Protein AF-A0A0V1F3P8-F1 (afdb_monomer_lite)

Structure (mmCIF, N/CA/C/O backbone):
data_AF-A0A0V1F3P8-F1
#
_entry.id   AF-A0A0V1F3P8-F1
#
loop_
_atom_site.group_PDB
_atom_site.id
_atom_site.type_symbol
_atom_site.label_atom_id
_atom_site.label_alt_id
_atom_site.label_comp_id
_atom_site.label_asym_id
_atom_site.label_entity_id
_atom_site.label_seq_id
_atom_site.pdbx_PDB_ins_code
_atom_site.Cartn_x
_atom_site.Cartn_y
_atom_site.Cartn_z
_atom_site.occupancy
_atom_site.B_iso_or_equiv
_atom_site.auth_seq_id
_atom_site.auth_comp_id
_atom_site.auth_asym_id
_atom_site.auth_atom_id
_atom_site.pdbx_PDB_model_num
ATOM 1 N N . LEU A 1 1 ? 4.334 -0.032 -13.992 1.00 56.19 1 LEU A N 1
ATOM 2 C CA . LEU A 1 1 ? 4.834 -0.187 -15.377 1.00 56.19 1 LEU A CA 1
ATOM 3 C C . LEU A 1 1 ? 5.560 1.043 -15.912 1.00 56.19 1 LEU A C 1
ATOM 5 O O . LEU A 1 1 ? 6.771 0.978 -15.946 1.00 56.19 1 LEU A O 1
ATOM 9 N N . LYS A 1 2 ? 4.927 2.174 -16.281 1.00 52.03 2 LYS A N 1
ATOM 10 C CA . LYS A 1 2 ? 5.682 3.336 -16.829 1.00 52.03 2 LYS A CA 1
ATOM 11 C C . LYS A 1 2 ? 6.834 3.806 -15.919 1.00 52.03 2 LYS A C 1
ATOM 13 O O . LYS A 1 2 ? 7.943 3.996 -16.403 1.00 52.03 2 LYS A O 1
ATOM 18 N N . ALA A 1 3 ? 6.592 3.886 -14.608 1.00 60.97 3 ALA A N 1
ATOM 19 C CA . ALA A 1 3 ? 7.618 4.207 -13.609 1.00 60.97 3 ALA A CA 1
ATOM 20 C C . ALA A 1 3 ? 8.679 3.099 -13.412 1.00 60.97 3 ALA A C 1
ATOM 22 O O . ALA A 1 3 ? 9.812 3.401 -13.066 1.00 60.97 3 ALA A O 1
ATOM 23 N N . GLU A 1 4 ? 8.333 1.831 -13.659 1.00 58.81 4 GLU A N 1
ATOM 24 C CA . GLU A 1 4 ? 9.258 0.683 -13.555 1.00 58.81 4 GLU A CA 1
ATOM 25 C C . GLU A 1 4 ? 10.113 0.521 -14.826 1.00 58.81 4 GLU A C 1
ATOM 27 O O . GLU A 1 4 ? 11.232 0.028 -14.765 1.00 58.81 4 GLU A O 1
ATOM 32 N N . LEU A 1 5 ? 9.585 0.934 -15.983 1.00 68.06 5 LEU A N 1
ATOM 33 C CA . LEU A 1 5 ? 10.254 0.863 -17.283 1.00 68.06 5 LEU A CA 1
ATOM 34 C C . LEU A 1 5 ? 11.214 2.042 -17.512 1.00 68.06 5 LEU A C 1
ATOM 36 O O . LEU A 1 5 ? 12.102 1.936 -18.355 1.00 68.06 5 LEU A O 1
ATOM 40 N N . GLY A 1 6 ? 11.016 3.167 -16.809 1.00 65.88 6 GLY A N 1
ATOM 41 C CA . GLY A 1 6 ? 11.900 4.340 -16.844 1.00 65.88 6 GLY A CA 1
ATOM 42 C C . GLY A 1 6 ? 12.064 5.002 -18.220 1.00 65.88 6 GLY A C 1
ATOM 43 O O . GLY A 1 6 ? 13.005 5.764 -18.418 1.00 65.88 6 GLY A O 1
ATOM 44 N N . MET A 1 7 ? 11.190 4.708 -19.190 1.00 69.31 7 MET A N 1
ATOM 45 C CA . MET A 1 7 ? 11.310 5.177 -20.574 1.00 69.31 7 MET A CA 1
ATOM 46 C C . MET A 1 7 ? 10.036 5.865 -21.055 1.00 69.31 7 MET A C 1
ATOM 48 O O . MET A 1 7 ? 8.941 5.316 -20.934 1.00 69.31 7 MET A O 1
ATOM 52 N N . ALA A 1 8 ? 10.202 7.041 -21.670 1.00 70.94 8 ALA A N 1
ATOM 53 C CA . ALA A 1 8 ? 9.113 7.791 -22.295 1.00 70.94 8 ALA A CA 1
ATOM 54 C C . ALA A 1 8 ? 8.572 7.088 -23.557 1.00 70.94 8 ALA A C 1
ATOM 56 O O . ALA A 1 8 ? 7.360 7.020 -23.745 1.00 70.94 8 ALA A O 1
ATOM 57 N N . HIS A 1 9 ? 9.465 6.504 -24.371 1.00 70.62 9 HIS A N 1
ATOM 58 C CA . HIS A 1 9 ? 9.130 5.792 -25.613 1.00 70.62 9 HIS A CA 1
ATOM 59 C C . HIS A 1 9 ? 10.039 4.564 -25.817 1.00 70.62 9 HIS A C 1
ATOM 61 O O . HIS A 1 9 ? 11.063 4.652 -26.500 1.00 70.62 9 HIS A O 1
ATOM 67 N N . PRO A 1 10 ? 9.732 3.412 -25.197 1.00 71.38 10 PRO A N 1
ATOM 68 C CA . PRO A 1 10 ? 10.501 2.196 -25.421 1.00 71.38 10 PRO A CA 1
ATOM 69 C C . PRO A 1 10 ? 10.233 1.640 -26.826 1.00 71.38 10 PRO A C 1
ATOM 71 O O . PRO A 1 10 ? 9.095 1.619 -27.294 1.00 71.38 10 PRO A O 1
ATOM 74 N N . THR A 1 11 ? 11.273 1.129 -27.485 1.00 85.31 11 THR A N 1
ATOM 75 C CA . THR A 1 11 ? 11.076 0.239 -28.637 1.00 85.31 11 THR A CA 1
ATOM 76 C C . THR A 1 11 ? 10.406 -1.055 -28.168 1.00 85.31 11 THR A C 1
ATOM 78 O O . THR A 1 11 ? 10.507 -1.413 -26.993 1.00 85.31 11 THR A O 1
ATOM 81 N N . ILE A 1 12 ? 9.761 -1.789 -29.079 1.00 86.44 12 ILE A N 1
ATOM 82 C CA . ILE A 1 12 ? 9.104 -3.072 -28.759 1.00 86.44 12 ILE A CA 1
ATOM 83 C C . ILE A 1 12 ? 10.077 -4.023 -28.044 1.00 86.44 12 ILE A C 1
ATOM 85 O O . ILE A 1 12 ? 9.735 -4.601 -27.018 1.00 86.44 12 ILE A O 1
ATOM 89 N N . TRP A 1 13 ? 11.321 -4.106 -28.51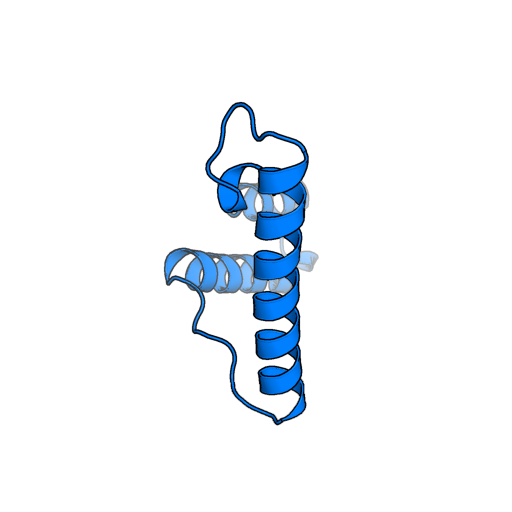6 1.00 87.62 13 TRP A N 1
ATOM 90 C CA . TRP A 1 13 ? 12.363 -4.922 -27.889 1.00 87.62 13 TRP A CA 1
ATOM 91 C C . TRP A 1 13 ? 12.691 -4.485 -26.460 1.00 87.62 13 TRP A C 1
ATOM 93 O O . TRP A 1 13 ? 12.658 -5.301 -25.543 1.00 87.62 13 TRP A O 1
ATOM 103 N N . LYS A 1 14 ? 12.910 -3.182 -26.238 1.00 84.75 14 LYS A N 1
ATOM 104 C CA . LYS A 1 14 ? 13.157 -2.644 -24.893 1.00 84.75 14 LYS A CA 1
ATOM 105 C C . LYS A 1 14 ? 11.966 -2.852 -23.957 1.00 84.75 14 LYS A C 1
ATOM 107 O O . LYS A 1 14 ? 12.161 -3.047 -22.762 1.00 84.75 14 LYS A O 1
ATOM 112 N N . LEU A 1 15 ? 10.741 -2.814 -24.482 1.00 85.44 15 LEU A N 1
ATOM 113 C CA . LEU A 1 15 ? 9.542 -3.124 -23.711 1.00 85.44 15 LEU A CA 1
ATOM 114 C C . LEU A 1 15 ? 9.532 -4.597 -23.280 1.00 85.44 15 LEU A C 1
ATOM 116 O O . LEU A 1 15 ? 9.342 -4.866 -22.097 1.00 85.44 15 LEU A O 1
ATOM 120 N N . ILE A 1 16 ? 9.776 -5.530 -24.207 1.00 90.19 16 ILE A N 1
ATOM 121 C CA . ILE A 1 16 ? 9.827 -6.974 -23.923 1.00 90.19 16 ILE A CA 1
ATOM 122 C C . ILE A 1 16 ? 10.889 -7.280 -22.862 1.00 90.19 16 ILE A C 1
ATOM 124 O O . ILE A 1 16 ? 10.602 -7.970 -21.884 1.00 90.19 16 ILE A O 1
ATOM 128 N N . ASP A 1 17 ? 12.098 -6.742 -23.015 1.00 90.25 17 ASP A N 1
ATOM 129 C CA . ASP A 1 17 ? 13.194 -7.000 -22.078 1.00 90.25 17 ASP A CA 1
ATOM 130 C C . ASP A 1 17 ? 12.889 -6.468 -20.681 1.00 90.25 17 ASP A C 1
ATOM 132 O O . ASP A 1 17 ? 13.119 -7.144 -19.676 1.00 90.25 17 ASP A O 1
ATOM 136 N N . SER A 1 18 ? 12.330 -5.264 -20.594 1.00 88.00 18 SER A N 1
ATOM 137 C CA . SER A 1 18 ? 11.967 -4.692 -19.306 1.00 88.00 18 SER A CA 1
ATOM 138 C C . SER A 1 18 ? 10.792 -5.424 -18.651 1.00 88.00 18 SER A C 1
ATOM 140 O O . SER A 1 18 ? 10.797 -5.597 -17.435 1.00 88.00 18 SER A O 1
ATOM 142 N N . LEU A 1 19 ? 9.822 -5.922 -19.427 1.00 90.50 19 LEU A N 1
ATOM 143 C CA . LEU A 1 19 ? 8.755 -6.783 -18.908 1.00 90.50 19 LEU A CA 1
ATOM 144 C C . LEU A 1 19 ? 9.317 -8.077 -18.316 1.00 90.50 19 LEU A C 1
ATOM 146 O O . LEU A 1 19 ? 8.966 -8.423 -17.191 1.00 90.50 19 LEU A O 1
ATOM 150 N N . ARG A 1 20 ? 10.241 -8.743 -19.021 1.00 94.12 20 ARG A N 1
ATOM 151 C CA . ARG A 1 20 ? 10.918 -9.952 -18.523 1.00 94.12 20 ARG A CA 1
ATOM 152 C C . ARG A 1 20 ? 11.651 -9.694 -17.209 1.00 94.12 20 ARG A C 1
ATOM 154 O O . ARG A 1 20 ? 11.548 -10.496 -16.287 1.00 94.12 20 ARG A O 1
ATOM 161 N N . LYS A 1 21 ? 12.348 -8.559 -17.093 1.00 92.25 21 LYS A N 1
ATOM 162 C CA . LYS A 1 21 ? 13.034 -8.162 -15.851 1.00 92.25 21 LYS A CA 1
ATOM 163 C C . LYS A 1 21 ? 12.062 -7.950 -14.693 1.00 92.25 21 LYS A C 1
ATOM 165 O O . LYS A 1 21 ? 12.306 -8.452 -13.599 1.00 92.25 21 LYS A O 1
ATOM 170 N N . VAL A 1 22 ? 10.965 -7.225 -14.928 1.00 91.62 22 VAL A N 1
ATOM 171 C CA . VAL A 1 22 ? 9.934 -6.987 -13.905 1.00 91.62 22 VAL A CA 1
ATOM 172 C C . VAL A 1 22 ? 9.283 -8.300 -13.477 1.00 91.62 22 VAL A C 1
ATOM 174 O O . VAL A 1 22 ? 9.086 -8.508 -12.283 1.00 91.62 22 VAL A O 1
ATOM 177 N N . GLN A 1 23 ? 8.983 -9.189 -14.425 1.00 94.50 23 GLN A N 1
ATOM 178 C CA . GLN A 1 23 ? 8.415 -10.502 -14.135 1.00 94.50 23 GLN A CA 1
ATOM 179 C C . GLN A 1 23 ? 9.366 -11.338 -13.274 1.00 94.50 23 GLN A C 1
ATOM 181 O O . GLN A 1 23 ? 8.992 -11.721 -12.174 1.00 94.50 23 GLN A O 1
ATOM 186 N N . HIS A 1 24 ? 10.623 -11.500 -13.693 1.00 95.19 24 HIS A N 1
ATOM 187 C CA . HIS A 1 24 ? 11.614 -12.263 -12.932 1.00 95.19 24 HIS A CA 1
ATOM 188 C C . HIS A 1 24 ? 11.808 -11.727 -11.503 1.00 95.19 24 HIS A C 1
ATOM 190 O O . HIS A 1 24 ? 11.921 -12.496 -10.552 1.00 95.19 24 HIS A O 1
ATOM 196 N N . ALA A 1 25 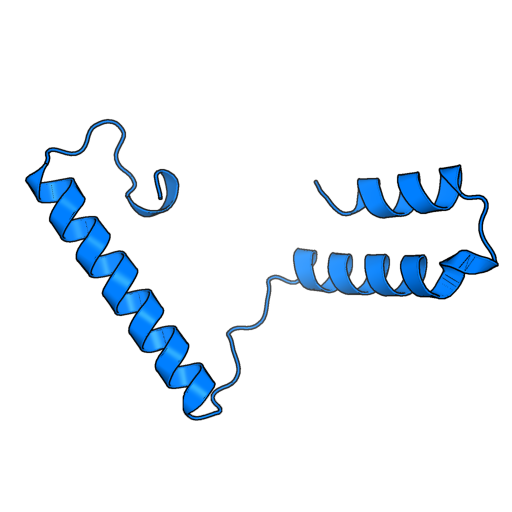? 11.845 -10.402 -11.324 1.00 92.12 25 ALA A N 1
ATOM 197 C CA . ALA A 1 25 ? 11.966 -9.800 -9.997 1.00 92.12 25 ALA A CA 1
ATOM 198 C C . ALA A 1 25 ? 10.750 -10.098 -9.101 1.00 92.12 25 ALA A C 1
ATOM 200 O O . ALA A 1 25 ? 10.910 -10.310 -7.899 1.00 92.12 25 ALA A O 1
ATOM 201 N N . ARG A 1 26 ? 9.542 -10.120 -9.677 1.00 91.81 26 ARG A N 1
ATOM 202 C CA . ARG A 1 26 ? 8.306 -10.449 -8.955 1.00 91.81 26 ARG A CA 1
ATOM 203 C C . ARG A 1 26 ? 8.224 -11.928 -8.610 1.00 91.81 26 ARG A C 1
ATOM 205 O O . ARG A 1 26 ? 7.858 -12.232 -7.482 1.00 91.81 26 ARG A O 1
ATOM 212 N N . ASP A 1 27 ? 8.608 -12.802 -9.533 1.00 96.19 27 ASP A N 1
ATOM 213 C CA . ASP A 1 27 ? 8.632 -14.248 -9.311 1.00 96.19 27 ASP A CA 1
ATOM 214 C C . ASP A 1 27 ? 9.608 -14.587 -8.177 1.00 96.19 27 ASP A C 1
ATOM 216 O O . ASP A 1 27 ? 9.234 -15.250 -7.216 1.00 96.19 27 ASP A O 1
ATOM 220 N N . LEU A 1 28 ? 10.818 -14.014 -8.193 1.00 94.62 28 LEU A N 1
ATOM 221 C CA . LEU A 1 28 ? 11.778 -14.178 -7.097 1.00 94.62 28 LEU A CA 1
ATOM 222 C C . LEU A 1 28 ? 11.221 -13.690 -5.752 1.00 94.62 28 LEU A C 1
ATOM 224 O O . LEU A 1 28 ? 11.376 -14.363 -4.735 1.00 94.62 28 LEU A O 1
ATOM 228 N N . PHE A 1 29 ? 10.589 -12.514 -5.732 1.00 94.06 29 PHE A N 1
ATOM 229 C CA . PHE A 1 29 ? 9.983 -11.981 -4.514 1.00 94.06 29 PHE A CA 1
ATOM 230 C C . PHE A 1 29 ? 8.852 -12.882 -4.002 1.00 94.06 29 PHE A C 1
ATOM 232 O O . PHE A 1 29 ? 8.742 -13.107 -2.800 1.00 94.06 29 PHE A O 1
ATOM 239 N N . TYR A 1 30 ? 8.034 -13.422 -4.903 1.00 94.19 30 TYR A N 1
ATOM 240 C CA . TYR A 1 30 ? 6.975 -14.362 -4.562 1.00 94.19 30 TYR A CA 1
ATOM 241 C C . TYR A 1 30 ? 7.537 -15.647 -3.944 1.00 94.19 30 TYR A C 1
ATOM 243 O O . TYR A 1 30 ? 7.112 -16.020 -2.854 1.00 94.19 30 TYR A O 1
ATOM 251 N N . GLU A 1 31 ? 8.547 -16.263 -4.562 1.00 96.69 31 GLU A N 1
ATOM 252 C CA . GLU A 1 31 ? 9.199 -17.468 -4.031 1.00 96.69 31 GLU A CA 1
ATOM 253 C C . GLU A 1 31 ? 9.821 -17.232 -2.650 1.00 96.69 31 GLU A C 1
ATOM 255 O O . GLU A 1 31 ? 9.714 -18.075 -1.761 1.00 96.69 31 GLU A O 1
ATOM 260 N N . GLN A 1 32 ? 10.410 -16.053 -2.416 1.00 95.31 32 GLN A N 1
ATOM 261 C CA . GLN A 1 32 ? 10.898 -15.675 -1.087 1.00 95.31 32 GLN A CA 1
ATOM 262 C C . GLN A 1 32 ? 9.771 -15.686 -0.046 1.00 95.31 32 GLN A C 1
ATOM 264 O O . GLN A 1 32 ? 9.957 -16.214 1.050 1.00 95.31 32 GLN A O 1
ATOM 269 N N . LEU A 1 33 ? 8.598 -15.141 -0.380 1.00 93.94 33 LEU A N 1
ATOM 270 C CA . LEU A 1 33 ? 7.441 -15.161 0.517 1.00 93.94 33 LEU A CA 1
ATOM 271 C C . LEU A 1 33 ? 6.918 -16.584 0.749 1.00 93.94 33 LEU A C 1
ATOM 273 O O . LEU A 1 33 ? 6.609 -16.927 1.889 1.00 93.94 33 LEU A O 1
ATOM 277 N N . VAL A 1 34 ? 6.852 -17.417 -0.297 1.00 95.25 34 VAL A N 1
ATOM 278 C CA . VAL A 1 34 ? 6.438 -18.831 -0.202 1.00 95.25 34 VAL A CA 1
ATOM 279 C C . VAL A 1 34 ? 7.386 -19.623 0.699 1.00 95.25 34 VAL A C 1
ATOM 281 O O . VAL A 1 34 ? 6.936 -20.406 1.532 1.00 95.25 34 VAL A O 1
ATOM 284 N N . ALA A 1 35 ? 8.690 -19.363 0.607 1.00 96.12 35 ALA A N 1
ATOM 285 C CA . ALA A 1 35 ? 9.707 -19.948 1.478 1.00 96.12 35 ALA A CA 1
ATOM 286 C C . ALA A 1 35 ? 9.694 -19.387 2.919 1.00 96.12 35 ALA A C 1
ATOM 288 O O . ALA A 1 35 ? 10.498 -19.802 3.752 1.00 96.12 35 ALA A O 1
ATOM 289 N N . GLY A 1 36 ? 8.792 -18.450 3.235 1.00 94.75 36 GLY A N 1
ATOM 290 C CA . GLY A 1 36 ? 8.623 -17.882 4.572 1.00 94.75 36 GLY A CA 1
ATOM 291 C C . GLY A 1 36 ? 9.556 -16.712 4.895 1.00 94.75 36 GLY A C 1
ATOM 292 O O . GLY A 1 36 ? 9.607 -16.274 6.048 1.00 94.75 36 GLY A O 1
ATOM 293 N N . HIS A 1 37 ? 10.284 -16.168 3.914 1.00 94.25 37 HIS A N 1
ATOM 294 C CA . HIS A 1 37 ? 11.042 -14.939 4.130 1.00 94.25 37 HIS A CA 1
ATOM 295 C C . HIS A 1 37 ? 10.095 -13.767 4.391 1.00 94.25 37 HIS A C 1
ATOM 297 O O . HIS A 1 37 ? 9.049 -13.611 3.760 1.00 94.25 37 HIS A O 1
ATOM 303 N N . GLN A 1 38 ? 10.485 -12.898 5.323 1.00 89.75 38 GLN A N 1
ATOM 304 C CA . GLN A 1 38 ? 9.713 -11.695 5.599 1.00 89.75 38 GLN A CA 1
ATOM 305 C C . GLN A 1 38 ? 9.879 -10.673 4.466 1.00 89.75 38 GLN A C 1
ATOM 307 O O . GLN A 1 38 ? 11.004 -10.446 4.009 1.00 89.75 38 GLN A O 1
ATOM 312 N N . PRO A 1 39 ? 8.794 -9.997 4.046 1.00 87.69 39 PRO A N 1
ATOM 313 C CA . PRO A 1 39 ? 8.892 -8.929 3.065 1.00 87.69 39 PRO A CA 1
ATOM 314 C C . PRO A 1 39 ? 9.756 -7.773 3.596 1.00 87.69 39 PRO A C 1
ATOM 316 O O . PRO A 1 39 ? 9.800 -7.528 4.809 1.00 87.69 39 PRO A O 1
ATOM 319 N N . PRO A 1 40 ? 10.389 -6.989 2.703 1.00 87.44 40 PRO A N 1
ATOM 320 C CA . PRO A 1 40 ? 11.035 -5.742 3.071 1.00 87.44 40 PRO A CA 1
ATOM 321 C C . PRO A 1 40 ? 10.092 -4.849 3.877 1.00 87.44 40 PRO A C 1
ATOM 323 O O . PRO A 1 40 ? 8.901 -4.716 3.578 1.00 87.44 40 PRO A O 1
ATOM 326 N N . LYS A 1 41 ? 10.633 -4.200 4.910 1.00 88.00 41 LYS A N 1
ATOM 327 C CA . LYS A 1 41 ? 9.841 -3.297 5.745 1.00 88.00 41 LYS A CA 1
ATOM 328 C C . LYS A 1 41 ? 9.335 -2.133 4.892 1.00 88.00 41 LYS A C 1
ATOM 330 O O . LYS A 1 41 ? 10.126 -1.421 4.275 1.00 88.00 41 LYS A O 1
ATOM 335 N N . LYS A 1 42 ? 8.016 -1.904 4.913 1.00 88.62 42 LYS A N 1
ATOM 336 C CA . LYS A 1 42 ? 7.393 -0.704 4.336 1.00 88.62 42 LYS A CA 1
ATOM 337 C C . LYS A 1 42 ? 8.091 0.558 4.858 1.00 88.62 42 LYS A C 1
ATOM 339 O O . LYS A 1 42 ? 8.492 0.610 6.027 1.00 88.62 42 LYS A O 1
ATOM 344 N N . LEU A 1 43 ? 8.170 1.595 4.019 1.00 90.88 43 LEU A N 1
ATOM 345 C CA . LEU A 1 43 ? 8.638 2.914 4.454 1.00 90.88 43 LEU A CA 1
ATOM 346 C C . LEU A 1 43 ? 7.844 3.379 5.679 1.00 90.88 43 LEU A C 1
ATOM 348 O O . LEU A 1 43 ? 6.637 3.144 5.770 1.00 90.88 43 LEU A O 1
ATOM 352 N N . LYS A 1 44 ? 8.519 4.077 6.599 1.00 92.50 44 LYS A N 1
ATOM 353 C CA . LYS A 1 44 ? 7.926 4.545 7.861 1.00 92.50 44 LYS A CA 1
ATOM 354 C C . LYS A 1 44 ? 6.598 5.279 7.641 1.00 92.50 44 LYS A C 1
ATOM 356 O O . LYS A 1 44 ? 5.624 4.941 8.297 1.00 92.50 44 LYS A O 1
ATOM 361 N N . LYS A 1 45 ? 6.527 6.171 6.644 1.00 92.38 45 LYS A N 1
ATOM 362 C CA . LYS A 1 45 ? 5.303 6.920 6.310 1.00 92.38 45 LYS A CA 1
ATOM 363 C C . LYS A 1 45 ? 4.084 6.025 6.045 1.00 92.38 45 LYS A C 1
ATOM 365 O O . LYS A 1 45 ? 2.992 6.344 6.495 1.00 92.38 45 LYS A O 1
ATOM 370 N N . TYR A 1 46 ? 4.279 4.885 5.378 1.00 93.19 46 TYR A N 1
ATOM 371 C CA . TYR A 1 46 ? 3.196 3.944 5.083 1.00 93.19 46 TYR A CA 1
ATOM 372 C C . TYR A 1 46 ? 2.822 3.113 6.308 1.00 93.19 46 TYR A C 1
ATOM 374 O O . TYR A 1 46 ? 1.652 2.835 6.520 1.00 93.19 46 TYR A O 1
ATOM 382 N N . ARG A 1 47 ? 3.796 2.764 7.155 1.00 93.19 47 ARG A N 1
ATOM 383 C CA . ARG A 1 47 ? 3.521 2.087 8.433 1.00 93.19 47 ARG A CA 1
ATOM 384 C C . ARG A 1 47 ? 2.739 2.987 9.388 1.00 93.19 47 ARG A C 1
ATOM 386 O O . ARG A 1 47 ? 1.824 2.526 10.061 1.00 93.19 47 ARG A O 1
ATOM 393 N N . ASP A 1 48 ? 3.092 4.267 9.436 1.00 94.06 48 ASP A N 1
ATOM 394 C CA . ASP A 1 48 ? 2.398 5.259 10.253 1.00 94.06 48 ASP A CA 1
ATOM 395 C C . ASP A 1 48 ? 0.975 5.497 9.724 1.00 94.06 48 ASP A C 1
ATOM 397 O O . ASP A 1 48 ? 0.037 5.560 10.519 1.00 94.06 48 ASP A O 1
ATOM 401 N N . ALA A 1 49 ? 0.794 5.550 8.398 1.00 94.38 49 ALA A N 1
ATOM 402 C CA . ALA A 1 49 ? -0.526 5.596 7.770 1.00 94.38 49 ALA A CA 1
ATOM 403 C C . ALA A 1 49 ? -1.366 4.347 8.091 1.00 94.38 49 A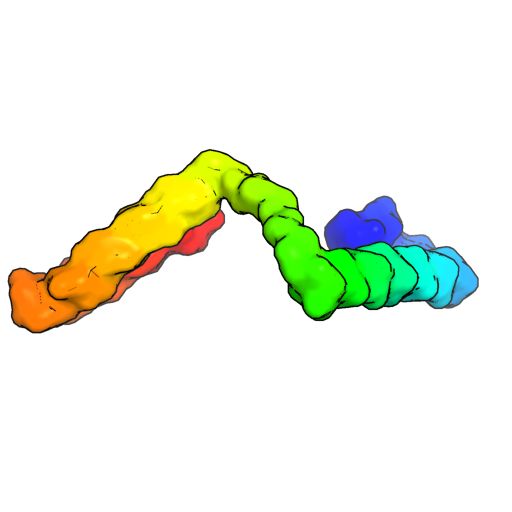LA A C 1
ATOM 405 O O . ALA A 1 49 ? -2.493 4.497 8.556 1.00 94.38 49 ALA A O 1
ATOM 406 N N . ASP A 1 50 ? -0.807 3.136 7.957 1.00 94.38 50 ASP A N 1
ATOM 407 C CA . ASP A 1 50 ? -1.478 1.878 8.324 1.00 94.38 50 ASP A CA 1
ATOM 408 C C . ASP A 1 50 ? -1.976 1.934 9.783 1.00 94.38 50 ASP A C 1
ATOM 410 O O . ASP A 1 50 ? -3.143 1.660 10.065 1.00 94.38 50 ASP A O 1
ATOM 414 N N . ASN A 1 51 ? -1.123 2.368 10.718 1.00 95.50 51 ASN A N 1
ATOM 415 C CA . ASN A 1 51 ? -1.484 2.501 12.133 1.00 95.50 51 AS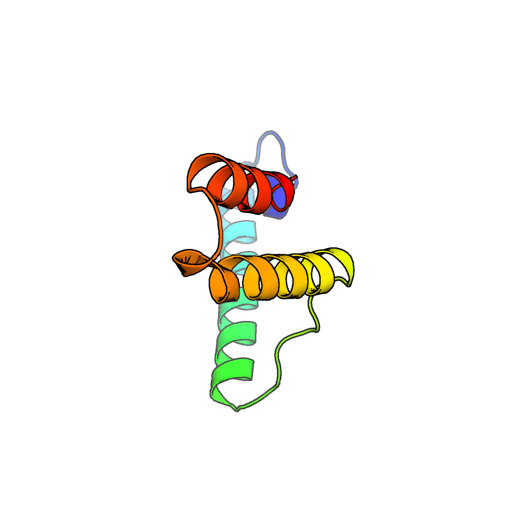N A CA 1
ATOM 416 C C . ASN A 1 51 ? -2.612 3.521 12.363 1.00 95.50 51 ASN A C 1
ATOM 418 O O . ASN A 1 51 ? -3.516 3.280 13.171 1.00 95.50 51 ASN A O 1
ATOM 422 N N . ARG A 1 52 ? -2.580 4.665 11.665 1.00 95.31 52 ARG A N 1
ATOM 423 C CA . ARG A 1 52 ? -3.642 5.680 11.735 1.00 95.31 52 ARG A CA 1
ATOM 424 C C . ARG A 1 52 ? -4.962 5.147 11.183 1.00 95.31 52 ARG A C 1
ATOM 426 O O . 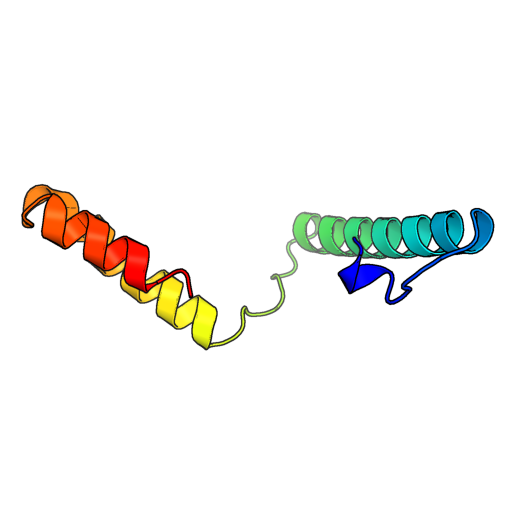ARG A 1 52 ? -5.983 5.333 11.841 1.00 95.31 52 ARG A O 1
ATOM 433 N N . ILE A 1 53 ? -4.935 4.455 10.044 1.00 95.56 53 ILE A N 1
ATOM 434 C CA . ILE A 1 53 ? -6.112 3.826 9.433 1.00 95.56 53 ILE A CA 1
ATOM 435 C C . ILE A 1 53 ? -6.707 2.795 10.391 1.00 95.56 53 ILE A C 1
ATOM 437 O O . ILE A 1 53 ? -7.892 2.873 10.698 1.00 95.56 53 ILE A O 1
ATOM 441 N N . VAL A 1 54 ? -5.893 1.890 10.946 1.00 96.62 54 VAL A N 1
ATOM 442 C CA . VAL A 1 54 ? -6.354 0.882 11.919 1.00 96.62 54 VAL A CA 1
ATOM 443 C C . VAL A 1 54 ? -7.034 1.540 13.119 1.00 96.62 54 VAL A C 1
ATOM 445 O O . VAL A 1 54 ? -8.082 1.074 13.566 1.00 96.62 54 VAL A O 1
ATOM 448 N N . ARG A 1 55 ? -6.481 2.644 13.634 1.00 95.25 55 ARG A N 1
ATOM 449 C CA . ARG A 1 55 ? -7.093 3.398 14.736 1.00 95.25 55 ARG A CA 1
ATOM 450 C C . ARG A 1 55 ? -8.462 3.971 14.359 1.00 95.25 55 ARG A C 1
ATOM 452 O O . ARG A 1 55 ? -9.364 3.925 15.185 1.00 95.25 55 ARG A O 1
ATOM 459 N N . ILE A 1 56 ? -8.614 4.499 13.146 1.00 94.81 56 ILE A N 1
ATOM 460 C CA . ILE A 1 56 ? -9.881 5.069 12.661 1.00 94.81 56 ILE A CA 1
ATOM 461 C C . ILE A 1 56 ? -10.918 3.965 12.449 1.00 94.81 56 ILE A C 1
ATOM 463 O O . ILE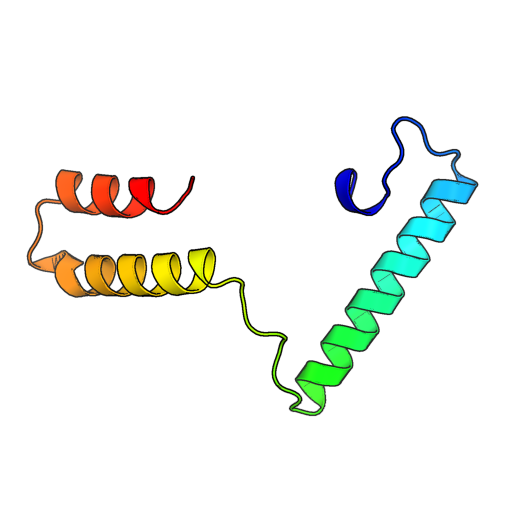 A 1 56 ? -12.033 4.084 12.946 1.00 94.81 56 ILE A O 1
ATOM 467 N N . VAL A 1 57 ? -10.534 2.864 11.796 1.00 95.38 57 VAL A N 1
ATOM 468 C CA . VAL A 1 57 ? -11.403 1.702 11.539 1.00 95.38 57 VAL A CA 1
ATOM 469 C C . VAL A 1 57 ? -11.945 1.108 12.841 1.00 95.38 57 VAL A C 1
ATOM 471 O O . VAL A 1 57 ? -13.124 0.781 12.926 1.00 95.38 57 VAL A O 1
ATOM 474 N N . ARG A 1 58 ? -11.120 1.028 13.892 1.00 95.88 58 ARG A N 1
ATOM 475 C CA . ARG A 1 58 ? -11.555 0.549 15.217 1.00 95.88 58 ARG A CA 1
ATOM 476 C C . ARG A 1 58 ? -12.612 1.431 15.887 1.00 95.88 58 ARG A C 1
ATOM 478 O O . ARG A 1 58 ? -13.272 0.958 16.797 1.00 95.88 58 ARG A O 1
ATOM 485 N N . GLN A 1 59 ? -12.763 2.680 15.452 1.00 92.44 59 GLN A N 1
ATOM 486 C CA . GLN A 1 59 ? -13.714 3.655 15.994 1.00 92.44 59 GLN A CA 1
ATOM 487 C C . GLN A 1 59 ? -14.927 3.846 15.074 1.00 92.44 59 GLN A C 1
ATOM 489 O O . GLN A 1 59 ? -15.563 4.895 15.111 1.00 92.44 59 GLN A O 1
ATOM 494 N N . TYR A 1 60 ? -15.227 2.865 14.216 1.00 91.75 60 TYR A N 1
ATOM 495 C CA . TYR A 1 60 ? -16.321 2.960 13.248 1.00 91.75 60 TYR A CA 1
ATOM 496 C C . TYR A 1 60 ? -17.683 3.225 13.905 1.00 91.75 60 TYR A C 1
ATOM 498 O O . TYR A 1 60 ? -18.440 4.052 13.412 1.00 91.75 60 TYR A O 1
ATOM 506 N N . ILE A 1 61 ? -17.974 2.556 15.025 1.00 92.75 61 ILE A N 1
ATOM 507 C CA . ILE A 1 61 ? -19.253 2.698 15.741 1.00 92.75 61 ILE A CA 1
ATOM 508 C C . ILE A 1 61 ? -19.326 4.037 16.495 1.00 92.75 61 ILE A C 1
ATOM 510 O O . ILE A 1 61 ? -20.396 4.628 16.599 1.00 92.75 61 ILE A O 1
ATOM 514 N N . ASP A 1 62 ? -18.188 4.535 16.984 1.00 91.25 62 ASP A N 1
ATOM 515 C CA . ASP A 1 62 ? -18.123 5.670 17.915 1.00 91.25 62 ASP A CA 1
ATOM 516 C C . ASP A 1 62 ? -17.947 7.033 17.224 1.00 91.25 62 ASP A C 1
ATOM 518 O O . ASP A 1 62 ? -17.836 8.066 17.889 1.00 91.25 62 ASP A O 1
ATOM 522 N N . ARG A 1 63 ? -17.860 7.061 15.890 1.00 87.94 63 ARG A N 1
ATOM 523 C CA . ARG A 1 63 ? -17.657 8.284 15.107 1.00 87.94 63 ARG A CA 1
ATOM 524 C C . ARG A 1 63 ? -18.849 8.575 14.217 1.00 87.94 63 ARG A C 1
ATOM 526 O O . ARG A 1 63 ? -19.428 7.687 13.603 1.00 87.94 63 ARG A O 1
ATOM 533 N N . ASP A 1 64 ? -19.114 9.865 14.057 1.00 95.12 64 ASP A N 1
ATOM 534 C CA . ASP A 1 64 ? -19.902 10.351 12.935 1.00 95.12 64 ASP A CA 1
ATOM 535 C C . ASP A 1 64 ? -19.299 9.867 11.598 1.00 95.12 64 ASP A C 1
ATOM 537 O O . ASP A 1 64 ? -18.079 9.893 11.392 1.00 95.12 64 ASP A O 1
ATOM 541 N N . ILE A 1 65 ? -20.173 9.436 10.685 1.00 94.12 65 ILE A N 1
ATOM 542 C CA . ILE A 1 65 ? -19.797 8.804 9.419 1.00 94.12 65 ILE A CA 1
ATOM 543 C C . ILE A 1 65 ? -18.983 9.742 8.522 1.00 94.12 65 ILE A C 1
ATOM 545 O O . ILE A 1 65 ? -18.050 9.296 7.854 1.00 94.12 65 ILE A O 1
ATOM 549 N N . ILE A 1 66 ? -19.273 11.045 8.532 1.00 95.62 66 ILE A N 1
ATOM 550 C CA . ILE A 1 66 ? -18.534 12.021 7.725 1.00 95.62 66 ILE A CA 1
ATOM 551 C C . ILE A 1 66 ? -17.121 12.183 8.281 1.00 95.62 66 ILE A C 1
ATOM 553 O O . ILE A 1 66 ? -16.144 12.090 7.537 1.00 95.62 66 ILE A O 1
ATOM 557 N N . THR A 1 67 ? -16.998 12.326 9.599 1.00 93.31 67 THR A N 1
ATOM 558 C CA . THR A 1 67 ? -15.706 12.418 10.293 1.00 93.31 67 THR A CA 1
ATOM 559 C C . THR A 1 67 ? -14.864 11.152 10.100 1.00 93.31 67 THR A C 1
ATOM 561 O O . THR A 1 67 ? -13.643 11.220 9.932 1.00 93.31 67 THR A O 1
ATOM 564 N N . TYR A 1 68 ? -15.506 9.982 10.103 1.00 94.44 68 TYR A N 1
ATOM 565 C CA . TYR A 1 68 ? -14.869 8.698 9.821 1.00 94.44 68 TYR A CA 1
ATOM 566 C C . TYR A 1 68 ? -14.276 8.658 8.404 1.00 94.44 68 TYR A C 1
ATOM 568 O O . TYR A 1 68 ? -13.086 8.378 8.237 1.00 94.44 68 TYR A O 1
ATOM 576 N N . LEU A 1 69 ? -15.077 8.998 7.389 1.00 94.69 69 LEU A N 1
ATOM 577 C CA . LEU A 1 69 ? -14.654 8.989 5.986 1.00 94.69 69 LEU A CA 1
ATOM 578 C C . LEU A 1 69 ? -13.562 10.029 5.703 1.00 94.69 69 LEU A C 1
ATOM 580 O O . LEU A 1 69 ? -12.585 9.716 5.022 1.00 94.69 69 LEU A O 1
ATOM 584 N N . GLN A 1 70 ? -13.673 11.232 6.271 1.00 94.50 70 GLN A N 1
ATOM 585 C CA . GLN A 1 70 ? -12.638 12.267 6.168 1.00 94.50 70 GLN A CA 1
ATOM 586 C C . GLN A 1 70 ? -11.315 11.811 6.789 1.00 94.50 70 GLN A C 1
ATOM 588 O O . GLN A 1 70 ? -10.250 11.991 6.197 1.00 94.50 70 GLN A O 1
ATOM 593 N N . GLY A 1 71 ? -11.377 11.169 7.960 1.00 93.06 71 GLY A N 1
ATOM 594 C CA . GLY A 1 71 ? -10.202 10.608 8.615 1.00 93.06 71 GLY A CA 1
ATOM 595 C C . GLY A 1 71 ? -9.499 9.560 7.752 1.00 93.06 71 GLY A C 1
ATOM 596 O O . GLY A 1 71 ? -8.270 9.543 7.695 1.00 93.06 71 GLY A O 1
ATOM 597 N N . LEU A 1 72 ? -10.254 8.701 7.062 1.00 94.06 72 LEU A N 1
ATOM 598 C CA . LEU A 1 72 ? -9.680 7.736 6.123 1.00 94.06 72 LEU A CA 1
ATOM 599 C C . LEU A 1 72 ? -9.039 8.433 4.922 1.00 94.06 72 LEU A C 1
ATOM 601 O O . LEU A 1 72 ? -7.892 8.126 4.605 1.00 94.06 72 LEU A O 1
ATOM 605 N N . ALA A 1 73 ? -9.739 9.386 4.304 1.00 93.94 73 ALA A N 1
ATOM 606 C CA . ALA A 1 73 ? -9.262 10.106 3.124 1.00 93.94 73 ALA A CA 1
ATOM 607 C C . ALA A 1 73 ? -7.906 10.791 3.363 1.00 93.94 73 ALA A C 1
ATOM 609 O O . ALA A 1 73 ? -7.015 10.691 2.527 1.00 93.94 73 ALA A O 1
ATOM 610 N N . HIS A 1 74 ? -7.701 11.383 4.543 1.00 92.75 74 HIS A N 1
ATOM 611 C CA . HIS A 1 74 ? -6.453 12.067 4.904 1.00 92.75 74 HIS A CA 1
ATOM 612 C C . HIS A 1 74 ? -5.217 11.145 5.017 1.00 92.75 74 HIS A C 1
ATOM 614 O O . HIS A 1 74 ? -4.106 11.616 5.232 1.00 92.75 74 HIS A O 1
ATOM 620 N N . ASN A 1 75 ? -5.373 9.820 4.916 1.00 92.00 75 ASN A N 1
ATOM 621 C CA . ASN A 1 75 ? -4.238 8.889 4.918 1.00 92.00 75 ASN A CA 1
ATOM 622 C C . ASN A 1 75 ? -3.758 8.493 3.509 1.00 92.00 75 ASN A C 1
ATOM 624 O O . ASN A 1 75 ? -2.770 7.763 3.417 1.00 92.00 75 ASN A O 1
ATOM 628 N N . TYR A 1 76 ? -4.423 8.960 2.447 1.00 84.25 76 TYR A N 1
ATOM 629 C CA . TYR A 1 76 ? -4.143 8.612 1.048 1.00 84.25 76 TYR A CA 1
ATOM 630 C C . TYR A 1 76 ? -3.571 9.795 0.238 1.00 84.25 76 TYR A C 1
ATOM 632 O O . TYR A 1 76 ? -4.061 10.077 -0.854 1.00 84.25 76 TYR A O 1
ATOM 640 N N . ASP A 1 77 ? -2.547 10.469 0.777 1.00 62.31 77 ASP A N 1
ATOM 641 C CA . ASP A 1 77 ? -1.756 11.492 0.059 1.00 62.31 77 ASP A CA 1
ATOM 642 C C . ASP A 1 77 ? -0.822 10.896 -1.016 1.00 62.31 77 ASP A C 1
ATOM 644 O O . ASP A 1 77 ? -0.162 9.858 -0.742 1.00 62.31 77 ASP A O 1
#

Foldseek 3Di:
DCVQLVDPDDDPVSVVVSVVVVVVVVVVQVVCVVVVHDDPDDDPLVVVLVVQLVVLVVCCVVDDPVVSVVSNVVSPD

Organism: NCBI:txid268475

Secondary structure (DSSP, 8-state):
-HHHH--SS--HHHHHHHHHHHHHHHHHHHHHHHTTPPPPPPPHHHHHHHHHHHHHHTTTTTS-HHHHHHHHHTT--

Sequence (77 aa):
LKAELGMAHPTIWKLIDSLRKVQHARDLFYEQLVAGHQPPKKLKKYRDADNRIVRIVRQYIDRDIITYLQGLAHNYD

pLDDT: mean 88.45, std 10.59, range [52.03, 96.69]

Radius of gyration: 19.25 Å; chains: 1; bounding box: 33×32×47 Å

=== Feature glossary ===
Feature key, reading from the visual/contextual features back to the raw sequence:

Rendered structure images. Six rendered views show the 3D structure from the faces of a cube — i.e. along ±x, ±y, ±z. Rendering representation is drawn randomly per protein from cartoon (secondary-structure ribbons), sticks (backbone bonds), or molecular surface; coloring is either N→C rainbow (blue at the N-terminus through red at the C-terminus) or one color per chain.

Contact-map, Ramachandran, and PAE plots. The contact map is a binary N×N matrix image: pixel (i, j) is dark where Cα_i and Cα_j are within 8 Å and |i−j|>4. Because the |i−j|>4 filter removes local helical contacts, off-diagonal stripes parallel to the main diagonal indicate parallel β-sheets; stripes perpendicular to it indicate antiparallel β-sheets. The Ramachandran plot scatters every residue's (φ, ψ) pair against the sterically allowed regions. The PAE heatmap renders the predicted-aligned-error matrix.

InterPro / GO / CATH / organism. Database cross-references. InterPro integrates a dozen domain/family signature databases into unified entries with residue-range hits. GO terms attach function/process/location labels with evidence codes. CATH codes position the fold in a four-level structural taxonomy. Organism is the NCBI-taxonomy species name.

Nearest PDB structures. The Foldseek neighbor list gives the closest experimentally determined structures in the PDB, ranked by structural alignment. TM-score near 1 means near-identical fold; near 0.3 means only rough topology match. This is how one finds what a novel AlphaFold prediction most resembles in the solved-structure universe.

Predicted aligned error. PAE(i, j) answers: if I align the predicted and true structures on residue i, how far off (in Å) do I expect residue j to be? A block-diagonal PAE matrix with low values on the blocks and high values off-diagonal is the signature of a multi-domain protein with confidently predicted domains but uncertain inter-domain orientation.

Solvent-accessible surface area. Accessible surface area quantifies burial. A residue with SASA near zero is packed into the hydrophobic core; one with SASA >100 Å² sits on the surface. Computed here via the Shrake–Rupley numerical algorithm with a 1.4 Å probe.

B-factor. B-factor (Debye–Waller factor) reflects atomic displacement in the crystal lattice. It is an experimental observable (units Å²), not a prediction; low values mean the atom is pinned down, high values mean it moves or is heterogeneous across the crystal.

pLDDT. For AlphaFold models, the B-factor field carries pLDDT — the model's own estimate of local accuracy on a 0–100 scale. Regions with pLDDT<50 should be treated as essentially unmodeled; they often correspond to intrinsically disordered segments.

Backbone torsions (φ/ψ). φ (phi) and ψ (psi) are the two rotatable backbone dihedrals per residue: φ is the C(i-1)–N–Cα–C torsion, ψ is the N–Cα–C–N(i+1) torsion, both in degrees on (−180°, 180°]. α-helical residues cluster near (−60°, −45°); β-strand residues near (−120°, +130°). A Ramachandran plot is simply a scatter of (φ, ψ) for every residue.

Radius of gyration, Cα contacts, bounding box. Radius of gyration (Rg) is the root-mean-square distance of Cα atoms from their centroid — a single number for overall size and compactness. A globular domain of N residues has Rg ≈ 2.2·N^0.38 Å; an extended or disordered chain has a much larger Rg. The Cα contact count is the number of residue pairs whose Cα atoms are within 8 Å and are more than four positions apart in sequence — a standard proxy for tertiary packing density. The bounding box is the smallest axis-aligned box enclosing all Cα atoms.

Secondary structure (3-state, P-SEA). Three-state secondary structure (P-SEA) collapses the eight DSSP classes into helix (a), strand (b), and coil (c). P-SEA assigns these from Cα geometry alone — distances and angles — without requiring backbone oxygens, so it works on any Cα trace.

Secondary structure (8-state, DSSP). DSSP 8-state secondary structure assigns each residue one of H (α-helix), G (3₁₀-helix), I (π-helix), E (extended β-strand), B (isolated β-bridge), T (hydrogen-bonded turn), S (bend), or '-' (coil). The assignment is computed from backbone hydrogen-bond geometry via the Kabsch–Sander algorithm.

Foldseek 3Di. A 3Di character summarizes, for each residue, the relative orientation of the Cα frame of its nearest spatial neighbor. Because it encodes fold topology rather than chemistry, 3Di alignments detect remote structural similarity that sequence alignment misses.

mmCIF coordinates. The mmCIF block holds the 3D Cartesian coordinates of each backbone atom (N, Cα, C, O) in ångströms. mmCIF is the PDB's canonical archive format — a tagged-loop text representation of the atomic model.

Sequence. Sequence gives the chain of amino acids in standard one-letter code (A=alanine, C=cysteine, …, Y=tyrosine), read N→C. It is the only feature that is directly encoded by the gene; all structural features are derived from the folded form of this sequence.